Protein AF-A0A9E0JVB9-F1 (afdb_monomer_lite)

Secondary structure (DSSP, 8-state):
-HHHHHHHHHHTTTTTEEEEEEEEEEEETTEEEEEEEEEE-TTS-HHHHHHHHHHHHHHHHHHSTTEEEEEEEEE--S---HHHHTTB-S-HHHHHHHHHHHTT-

Sequence (105 aa):
DEEAWIRGAIAGRQPEIHGYHQLKTRKAGHFRFIEFHIKVDPQMTVEASHGIARELKHAMTVQYPAATVTIHVEPCDGNCSEICTGGCLLPEARRLQIVKTARRR

Structure (mmCIF, N/CA/C/O backbone):
data_AF-A0A9E0JVB9-F1
#
_entry.id   AF-A0A9E0JVB9-F1
#
loop_
_atom_site.group_PDB
_atom_site.id
_atom_site.type_symbol
_atom_site.label_atom_id
_atom_site.label_alt_id
_atom_site.label_comp_id
_atom_site.label_asym_id
_atom_site.label_entity_id
_atom_site.label_seq_id
_atom_site.pdbx_PDB_ins_code
_atom_site.Cartn_x
_atom_site.Cartn_y
_atom_site.Cartn_z
_atom_site.occupancy
_atom_site.B_iso_or_equiv
_atom_site.auth_seq_id
_atom_site.auth_comp_id
_atom_site.auth_asym_id
_atom_site.auth_atom_id
_atom_site.pdbx_PDB_model_num
ATOM 1 N N . ASP A 1 1 ? -2.976 4.482 -17.992 1.00 84.88 1 ASP A N 1
ATOM 2 C CA . ASP A 1 1 ? -2.085 5.190 -17.047 1.00 84.88 1 ASP A CA 1
ATOM 3 C C . ASP A 1 1 ? -1.517 4.251 -15.991 1.00 84.88 1 ASP A C 1
ATOM 5 O O . ASP A 1 1 ? -2.265 3.460 -15.426 1.00 84.88 1 ASP A O 1
ATOM 9 N N . GLU A 1 2 ? -0.201 4.312 -15.753 1.00 91.38 2 GLU A N 1
ATOM 10 C CA . GLU A 1 2 ? 0.544 3.427 -14.831 1.00 91.38 2 GLU A CA 1
ATOM 11 C C . GLU A 1 2 ? -0.006 3.494 -13.398 1.00 91.38 2 GLU A C 1
ATOM 13 O O . GLU A 1 2 ? -0.334 2.469 -12.795 1.00 91.38 2 GLU A O 1
ATOM 18 N N . GLU A 1 3 ? -0.200 4.713 -12.887 1.00 94.12 3 GLU A N 1
ATOM 19 C CA . GLU A 1 3 ? -0.759 4.936 -11.553 1.00 94.12 3 GLU A CA 1
ATOM 20 C C . GLU A 1 3 ? -2.187 4.413 -11.411 1.00 94.12 3 GLU A C 1
ATOM 22 O O . GLU A 1 3 ? -2.529 3.869 -10.365 1.00 94.12 3 GLU A O 1
ATOM 27 N N . ALA A 1 4 ? -3.027 4.548 -12.441 1.00 95.31 4 ALA A N 1
ATOM 28 C CA . ALA A 1 4 ? -4.408 4.073 -12.386 1.00 95.31 4 ALA A CA 1
ATOM 29 C C . ALA A 1 4 ? -4.464 2.551 -12.192 1.00 95.31 4 ALA A C 1
ATOM 31 O O . ALA A 1 4 ? -5.236 2.057 -11.370 1.00 95.31 4 ALA A O 1
ATOM 32 N N . TRP A 1 5 ? -3.591 1.814 -12.885 1.00 96.81 5 TRP A N 1
ATOM 33 C CA . TRP A 1 5 ? -3.472 0.370 -12.697 1.00 96.81 5 TRP A CA 1
ATOM 34 C C . TRP A 1 5 ? -2.975 0.023 -11.288 1.00 96.81 5 TRP A C 1
ATOM 36 O O . TRP A 1 5 ? -3.553 -0.842 -10.635 1.00 96.81 5 TRP A O 1
ATOM 46 N N . ILE A 1 6 ? -1.955 0.732 -10.783 1.00 96.81 6 ILE A N 1
ATOM 47 C CA . ILE A 1 6 ? -1.414 0.515 -9.429 1.00 96.81 6 ILE A CA 1
ATOM 48 C C . ILE A 1 6 ? -2.493 0.757 -8.365 1.00 96.81 6 ILE A C 1
ATOM 50 O O . ILE A 1 6 ? -2.671 -0.066 -7.468 1.00 96.81 6 ILE A O 1
ATOM 54 N N . ARG A 1 7 ? -3.258 1.847 -8.487 1.00 96.81 7 ARG A N 1
ATOM 55 C CA . ARG A 1 7 ? -4.386 2.157 -7.595 1.00 96.81 7 ARG A CA 1
ATOM 56 C C . ARG A 1 7 ? -5.454 1.068 -7.643 1.00 96.81 7 ARG A C 1
ATOM 58 O O . ARG A 1 7 ? -5.956 0.678 -6.594 1.00 96.81 7 ARG A O 1
ATOM 65 N N . GLY A 1 8 ? -5.766 0.552 -8.832 1.00 97.19 8 GLY A N 1
ATOM 66 C CA . GLY A 1 8 ? -6.688 -0.572 -9.010 1.00 97.19 8 GLY A CA 1
ATOM 67 C C . GLY A 1 8 ? -6.196 -1.851 -8.330 1.00 97.19 8 GLY A C 1
ATOM 68 O O . GLY A 1 8 ? -6.956 -2.484 -7.602 1.00 97.19 8 GLY A O 1
ATOM 69 N N . ALA A 1 9 ? -4.914 -2.191 -8.491 1.00 97.19 9 ALA A N 1
ATOM 70 C CA . ALA A 1 9 ? -4.304 -3.356 -7.851 1.00 97.19 9 ALA A CA 1
ATOM 71 C C . ALA A 1 9 ? -4.344 -3.267 -6.316 1.00 97.19 9 ALA A C 1
ATOM 73 O O . ALA A 1 9 ? -4.632 -4.260 -5.654 1.00 97.19 9 ALA A O 1
ATOM 74 N N . ILE A 1 10 ? -4.110 -2.079 -5.745 1.00 97.38 10 ILE A N 1
ATOM 75 C CA . ILE A 1 10 ? -4.236 -1.846 -4.299 1.00 97.38 10 ILE A CA 1
ATOM 76 C C . ILE A 1 10 ? -5.705 -1.945 -3.863 1.00 97.38 10 ILE A C 1
ATOM 78 O O . ILE A 1 10 ? -6.017 -2.635 -2.895 1.00 97.38 10 ILE A O 1
ATOM 82 N N . ALA A 1 11 ? -6.618 -1.283 -4.579 1.00 96.06 11 ALA A N 1
ATOM 83 C CA . ALA A 1 11 ? -8.040 -1.266 -4.242 1.00 96.06 11 ALA A CA 1
ATOM 84 C C . ALA A 1 11 ? -8.697 -2.654 -4.328 1.00 96.06 11 ALA A C 1
ATOM 86 O O . ALA A 1 11 ? -9.604 -2.944 -3.551 1.00 96.06 11 ALA A O 1
ATOM 87 N N . GLY A 1 12 ? -8.214 -3.526 -5.218 1.00 96.06 12 GLY A N 1
ATOM 88 C CA . GLY A 1 12 ? -8.673 -4.911 -5.358 1.00 96.06 12 GLY A CA 1
ATOM 89 C C . GLY A 1 12 ? -8.361 -5.820 -4.163 1.00 96.06 12 GLY A C 1
ATOM 90 O O . GLY A 1 12 ? -8.795 -6.965 -4.152 1.00 96.06 12 GLY A O 1
ATOM 91 N N . ARG A 1 13 ? -7.630 -5.326 -3.156 1.00 95.56 13 ARG A N 1
ATOM 92 C CA . ARG A 1 13 ? -7.241 -6.058 -1.936 1.00 95.56 13 ARG A CA 1
ATOM 93 C C . ARG A 1 13 ? -8.112 -5.709 -0.733 1.00 95.56 13 ARG A C 1
ATOM 95 O O . ARG A 1 13 ? -7.730 -5.924 0.414 1.00 95.56 13 ARG A O 1
ATOM 102 N N . GLN A 1 14 ? -9.275 -5.110 -0.968 1.00 93.50 14 GLN A N 1
ATOM 103 C CA . GLN A 1 14 ? -10.285 -5.001 0.076 1.00 93.50 14 GLN A CA 1
ATOM 104 C C . GLN A 1 14 ? -10.798 -6.399 0.467 1.00 93.50 14 GLN A C 1
ATOM 106 O O . GLN A 1 14 ? -10.952 -7.251 -0.407 1.00 93.50 14 GLN A O 1
ATOM 111 N N . PRO A 1 15 ? -11.117 -6.635 1.752 1.00 92.69 15 PRO A N 1
ATOM 112 C CA . PRO A 1 15 ? -11.112 -5.666 2.853 1.00 92.69 15 PRO A CA 1
ATOM 113 C C . PRO A 1 15 ? -9.764 -5.534 3.586 1.00 92.69 15 PRO A C 1
ATOM 115 O O . PRO A 1 15 ? -9.674 -4.756 4.529 1.00 92.69 15 PRO A O 1
ATOM 118 N N . GLU A 1 16 ? -8.732 -6.277 3.186 1.00 94.62 16 GLU A N 1
ATOM 119 C CA . GLU A 1 16 ? -7.454 -6.378 3.906 1.00 94.62 16 GLU A CA 1
ATOM 120 C C . GLU A 1 16 ? -6.692 -5.041 3.947 1.00 94.62 16 GLU A C 1
ATOM 122 O O . GLU A 1 16 ? -6.069 -4.698 4.955 1.00 94.62 16 GLU A O 1
ATOM 127 N N . ILE A 1 17 ? -6.773 -4.261 2.863 1.00 97.44 17 ILE A N 1
ATOM 128 C CA . ILE A 1 17 ? -6.242 -2.896 2.788 1.00 97.44 17 ILE A CA 1
ATOM 129 C C . ILE A 1 17 ? -7.366 -1.888 3.043 1.00 97.44 17 ILE A C 1
ATOM 131 O O . ILE A 1 17 ? -8.322 -1.772 2.279 1.00 97.44 17 ILE A O 1
ATOM 135 N N . HIS A 1 18 ? -7.216 -1.100 4.104 1.00 97.00 18 HIS A N 1
ATOM 136 C CA . HIS A 1 18 ? -8.138 -0.036 4.503 1.00 97.00 18 HIS A CA 1
ATOM 137 C C . HIS A 1 18 ? -7.922 1.274 3.731 1.00 97.00 18 HIS A C 1
ATOM 139 O O . HIS A 1 18 ? -8.810 2.126 3.668 1.00 97.00 18 HIS A O 1
ATOM 145 N N . GLY A 1 19 ? -6.737 1.476 3.162 1.00 96.88 19 GLY A N 1
ATOM 146 C CA . GLY A 1 19 ? -6.406 2.678 2.406 1.00 96.88 19 GLY A CA 1
ATOM 147 C C . GLY A 1 19 ? -4.959 2.699 1.946 1.00 96.88 19 GLY A C 1
ATOM 148 O O . GLY A 1 19 ? -4.166 1.839 2.322 1.00 96.88 19 GLY A O 1
ATOM 149 N N . TYR A 1 20 ? -4.613 3.696 1.144 1.00 97.75 20 TYR A N 1
ATOM 150 C CA . TYR A 1 20 ? -3.243 3.937 0.706 1.00 97.75 20 TYR A CA 1
ATOM 151 C C . TYR A 1 20 ? -2.977 5.432 0.557 1.00 97.75 20 TYR A C 1
ATOM 153 O O . TYR A 1 20 ? -3.900 6.222 0.375 1.00 97.75 20 TYR A O 1
ATOM 161 N N . HIS A 1 21 ? -1.712 5.832 0.622 1.00 97.19 21 HIS A N 1
ATOM 162 C CA . HIS A 1 21 ? -1.310 7.215 0.375 1.00 97.19 21 HIS A CA 1
ATOM 163 C C . HIS A 1 21 ? 0.145 7.315 -0.078 1.00 97.19 21 HIS A C 1
ATOM 165 O O . HIS A 1 21 ? 0.896 6.341 -0.052 1.00 97.19 21 HIS A O 1
ATOM 171 N N . GLN A 1 22 ? 0.529 8.524 -0.501 1.00 95.81 22 GLN A N 1
ATOM 172 C CA . GLN A 1 22 ? 1.876 8.853 -0.974 1.00 95.81 22 GLN A CA 1
ATOM 173 C C . GLN A 1 22 ? 2.370 7.938 -2.108 1.00 95.81 22 GLN A C 1
ATOM 175 O O . GLN A 1 22 ? 3.551 7.611 -2.164 1.00 95.81 22 GLN A O 1
ATOM 180 N N . LEU A 1 23 ? 1.472 7.541 -3.020 1.00 97.06 23 LEU A N 1
ATOM 181 C CA . LEU A 1 23 ? 1.864 6.819 -4.226 1.00 97.06 23 LEU A CA 1
ATOM 182 C C . LEU A 1 23 ? 2.751 7.712 -5.092 1.00 97.06 23 LEU A C 1
ATOM 184 O O . LEU A 1 23 ? 2.322 8.770 -5.548 1.00 97.06 23 LEU A O 1
ATOM 188 N N . LYS A 1 24 ? 3.983 7.264 -5.303 1.00 96.50 24 LYS A N 1
ATOM 189 C CA . LYS A 1 24 ? 4.977 7.906 -6.151 1.00 96.50 24 LYS A CA 1
ATOM 190 C C . LYS A 1 24 ? 5.486 6.887 -7.151 1.00 96.50 24 LYS A C 1
ATOM 192 O O . LYS A 1 24 ? 5.920 5.793 -6.785 1.00 96.50 24 LYS A O 1
ATOM 197 N N . THR A 1 25 ? 5.464 7.277 -8.414 1.00 96.12 25 THR A N 1
ATOM 198 C CA . THR A 1 25 ? 6.068 6.519 -9.503 1.00 96.12 25 THR A CA 1
ATOM 199 C C . THR A 1 25 ? 7.153 7.372 -10.143 1.00 96.12 25 THR A C 1
ATOM 201 O O . THR A 1 25 ? 7.000 8.579 -10.326 1.00 96.12 25 THR A O 1
ATOM 204 N N . ARG A 1 26 ? 8.308 6.772 -10.432 1.00 95.50 26 ARG A N 1
ATOM 205 C CA . ARG A 1 26 ? 9.363 7.430 -11.213 1.00 95.50 26 ARG A CA 1
ATOM 206 C C . ARG A 1 26 ? 10.029 6.439 -12.150 1.00 95.50 26 ARG A C 1
ATOM 208 O O . ARG A 1 26 ? 10.217 5.270 -11.811 1.00 95.50 26 ARG A O 1
ATOM 215 N N . LYS A 1 27 ? 10.450 6.930 -13.312 1.00 94.94 27 LYS A N 1
ATOM 216 C CA . LYS A 1 27 ? 11.120 6.142 -14.349 1.00 94.94 27 LYS A CA 1
ATOM 217 C C . LYS A 1 27 ? 12.535 6.668 -14.580 1.00 94.94 27 LYS A C 1
ATOM 219 O O . LYS A 1 27 ? 12.728 7.873 -14.693 1.00 94.94 27 LYS A O 1
ATOM 224 N N . ALA A 1 28 ? 13.512 5.768 -14.659 1.00 93.69 28 ALA A N 1
ATOM 225 C CA . ALA A 1 28 ? 14.901 6.082 -14.993 1.00 93.69 28 ALA A CA 1
ATOM 226 C C . ALA A 1 28 ? 15.381 5.106 -16.076 1.00 93.69 28 ALA A C 1
ATOM 228 O O . ALA A 1 28 ? 15.732 3.959 -15.794 1.00 93.69 28 ALA A O 1
ATOM 229 N N . GLY A 1 29 ? 15.325 5.544 -17.336 1.00 92.88 29 GLY A N 1
ATOM 230 C CA . GLY A 1 29 ? 15.542 4.665 -18.485 1.00 92.88 29 GLY A CA 1
ATOM 231 C C . GLY A 1 29 ? 14.523 3.523 -18.508 1.00 92.88 29 GLY A C 1
ATOM 232 O O . GLY A 1 29 ? 13.315 3.760 -18.584 1.00 92.88 29 GLY A O 1
ATOM 233 N N . HIS A 1 30 ? 15.011 2.285 -18.423 1.00 91.50 30 HIS A N 1
ATOM 234 C CA . HIS A 1 30 ? 14.174 1.081 -18.378 1.00 91.50 30 HIS A CA 1
ATOM 235 C C . HIS A 1 30 ? 13.732 0.685 -16.961 1.00 91.50 30 HIS A C 1
ATOM 237 O O . HIS A 1 30 ? 12.824 -0.133 -16.824 1.00 91.50 30 HIS A O 1
ATOM 243 N N . PHE A 1 31 ? 14.322 1.278 -15.919 1.00 94.56 31 PHE A N 1
ATOM 244 C CA . PHE A 1 31 ? 13.948 1.014 -14.533 1.00 94.56 31 PHE A CA 1
ATOM 245 C C . PHE A 1 31 ? 12.737 1.843 -14.117 1.00 94.56 31 PHE A C 1
ATOM 247 O O . PHE A 1 31 ? 12.597 3.014 -14.492 1.00 94.56 31 PHE A O 1
ATOM 254 N N . ARG A 1 32 ? 11.889 1.246 -13.282 1.00 95.88 32 ARG A N 1
ATOM 255 C CA . ARG A 1 32 ? 10.778 1.930 -12.613 1.00 95.88 32 ARG A CA 1
ATOM 256 C C . ARG A 1 32 ? 10.934 1.804 -11.113 1.00 95.88 32 ARG A C 1
ATOM 258 O O . ARG A 1 32 ? 11.394 0.782 -10.618 1.00 95.88 32 ARG A O 1
ATOM 265 N N . PHE A 1 33 ? 10.523 2.830 -10.392 1.00 97.44 33 PHE A N 1
ATOM 266 C CA . PHE A 1 33 ? 10.469 2.811 -8.942 1.00 97.44 33 PHE A CA 1
ATOM 267 C C . PHE A 1 33 ? 9.057 3.188 -8.528 1.00 97.44 33 PHE A C 1
ATOM 269 O O . PHE A 1 33 ? 8.549 4.228 -8.949 1.00 97.44 33 PHE A O 1
ATOM 276 N N . ILE A 1 34 ? 8.440 2.316 -7.741 1.00 97.94 34 ILE A N 1
ATOM 277 C CA . ILE A 1 34 ? 7.075 2.462 -7.247 1.00 97.94 34 ILE A CA 1
ATOM 278 C C . ILE A 1 34 ? 7.159 2.432 -5.726 1.00 97.94 34 ILE A C 1
ATOM 280 O O . ILE A 1 34 ? 7.631 1.452 -5.149 1.00 97.94 34 ILE A O 1
ATOM 284 N N . GLU A 1 35 ? 6.716 3.503 -5.082 1.00 98.12 35 GLU A N 1
ATOM 285 C CA . GLU A 1 35 ? 6.708 3.625 -3.627 1.00 98.12 35 GLU A CA 1
ATOM 286 C C . GLU A 1 35 ? 5.347 4.117 -3.152 1.00 98.12 35 GLU A C 1
ATOM 288 O O . GLU A 1 35 ? 4.779 5.037 -3.739 1.00 98.12 35 GLU A O 1
ATOM 293 N N . PHE A 1 36 ? 4.806 3.484 -2.114 1.00 98.00 36 PHE A N 1
ATOM 294 C CA . PHE A 1 36 ? 3.543 3.891 -1.504 1.00 98.00 36 PHE A CA 1
ATOM 295 C C . PHE A 1 36 ? 3.382 3.297 -0.109 1.00 98.00 36 PHE A C 1
ATOM 297 O O . PHE A 1 36 ? 4.085 2.364 0.287 1.00 98.00 36 PHE A O 1
ATOM 304 N N . HIS A 1 37 ? 2.427 3.854 0.628 1.00 98.00 37 HIS A N 1
ATOM 305 C CA . HIS A 1 37 ? 2.040 3.383 1.947 1.00 98.00 37 HIS A CA 1
ATOM 306 C C . HIS A 1 37 ? 0.666 2.724 1.851 1.00 98.00 37 HIS A C 1
ATOM 308 O O . HIS A 1 37 ? -0.210 3.234 1.146 1.00 98.00 37 HIS A O 1
ATOM 314 N N . ILE A 1 38 ? 0.461 1.629 2.578 1.00 98.06 38 ILE A N 1
ATOM 315 C CA . ILE A 1 38 ? -0.852 1.008 2.768 1.00 98.06 38 ILE A CA 1
ATOM 316 C C . ILE A 1 38 ? -1.239 1.035 4.242 1.00 98.06 38 ILE A C 1
ATOM 318 O O . ILE A 1 38 ? -0.403 0.852 5.124 1.00 98.06 38 ILE A O 1
ATOM 322 N N . LYS A 1 39 ? -2.530 1.235 4.495 1.00 97.56 39 LYS A N 1
ATOM 323 C CA . LYS A 1 39 ? -3.153 1.146 5.812 1.00 97.56 39 LYS A CA 1
ATOM 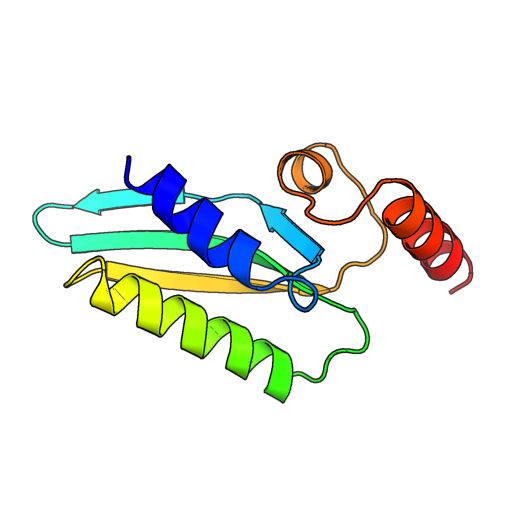324 C C . LYS A 1 39 ? -3.869 -0.191 5.929 1.00 97.56 39 LYS A C 1
ATOM 326 O O . LYS A 1 39 ? -4.708 -0.499 5.087 1.00 97.56 39 LYS A O 1
ATOM 331 N N . VAL A 1 40 ? -3.572 -0.953 6.974 1.00 97.25 40 VAL A N 1
ATOM 332 C CA . VAL A 1 40 ? -4.200 -2.257 7.261 1.00 97.25 40 VAL A CA 1
ATOM 333 C C . VAL A 1 40 ? -4.866 -2.256 8.639 1.00 97.25 40 VAL A C 1
ATOM 335 O O . VAL A 1 40 ? -4.788 -1.268 9.377 1.00 97.25 40 VAL A O 1
ATOM 338 N N . ASP A 1 41 ? -5.550 -3.341 8.997 1.00 95.06 41 ASP A N 1
ATOM 339 C CA . ASP A 1 41 ? -6.091 -3.518 10.348 1.00 95.06 41 ASP A CA 1
ATOM 340 C C . ASP A 1 41 ? -4.958 -3.464 11.401 1.00 95.06 41 ASP A C 1
ATOM 342 O O . ASP A 1 41 ? -3.982 -4.205 11.275 1.00 95.06 41 ASP A O 1
ATOM 346 N N . PRO A 1 42 ? -5.055 -2.630 12.457 1.00 92.94 42 PRO A N 1
ATOM 347 C CA . PRO A 1 42 ? -4.084 -2.603 13.556 1.00 92.94 42 PRO A CA 1
ATOM 348 C C . PRO A 1 42 ? -3.908 -3.919 14.317 1.00 92.94 42 PRO A C 1
ATOM 350 O O . PRO A 1 42 ? -3.004 -4.022 15.140 1.00 92.94 42 PRO A O 1
ATOM 353 N N . GLN A 1 43 ? -4.820 -4.876 14.163 1.00 93.31 43 GLN A N 1
ATOM 354 C CA . GLN A 1 43 ? -4.742 -6.209 14.763 1.00 93.31 43 GLN A CA 1
ATOM 355 C C . GLN A 1 43 ? -4.229 -7.265 13.773 1.00 93.31 43 GLN A C 1
ATOM 357 O O . GLN A 1 43 ? -4.077 -8.426 14.148 1.00 93.31 43 GLN A O 1
ATOM 362 N N . MET A 1 44 ? -3.946 -6.879 12.523 1.00 96.25 44 MET A N 1
ATOM 363 C CA . MET A 1 44 ? -3.335 -7.762 11.537 1.00 96.25 44 MET A CA 1
ATOM 364 C C . MET A 1 44 ? -1.948 -8.201 12.010 1.00 96.25 44 MET A C 1
ATOM 366 O O . MET A 1 44 ? -1.145 -7.391 12.480 1.00 96.25 44 MET A O 1
ATOM 370 N N . THR A 1 45 ? -1.646 -9.490 11.861 1.00 98.00 45 THR A N 1
ATOM 371 C CA . THR A 1 45 ? -0.317 -10.006 12.187 1.00 98.00 45 THR A CA 1
ATOM 372 C C . THR A 1 45 ? 0.723 -9.456 11.212 1.00 98.00 45 THR A C 1
ATOM 374 O O . THR A 1 45 ? 0.439 -9.182 10.044 1.00 98.00 45 T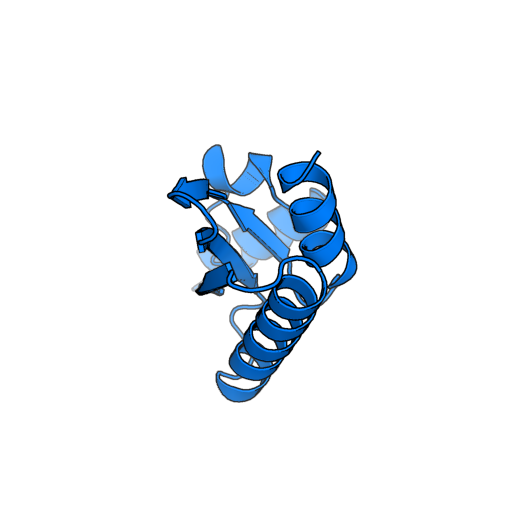HR A O 1
ATOM 377 N N . VAL A 1 46 ? 1.965 -9.340 11.682 1.00 97.12 46 VAL A N 1
ATOM 378 C CA . VAL A 1 46 ? 3.106 -8.942 10.841 1.00 97.12 46 VAL A CA 1
ATOM 379 C C . VAL A 1 46 ? 3.286 -9.902 9.657 1.00 97.12 46 VAL A C 1
ATOM 381 O O . VAL A 1 46 ? 3.617 -9.480 8.554 1.00 97.12 46 VAL A O 1
ATOM 384 N N . GLU A 1 47 ? 3.022 -11.194 9.856 1.00 98.19 47 GLU A N 1
ATOM 385 C CA . GLU A 1 47 ? 3.078 -12.193 8.787 1.00 98.19 47 GLU A CA 1
ATOM 386 C C . GLU A 1 47 ? 2.031 -11.938 7.695 1.00 98.19 47 GLU A C 1
ATOM 388 O O . GLU A 1 47 ? 2.377 -11.900 6.512 1.00 98.19 47 GLU A O 1
ATOM 393 N N . ALA A 1 48 ? 0.769 -11.713 8.078 1.00 97.69 48 ALA A N 1
ATOM 394 C CA . ALA A 1 48 ? -0.308 -11.450 7.128 1.00 97.69 48 ALA A CA 1
ATOM 395 C C . ALA A 1 48 ? -0.048 -10.162 6.332 1.00 97.69 48 ALA A C 1
ATOM 397 O O . ALA A 1 48 ? -0.185 -10.139 5.108 1.00 97.69 48 ALA A O 1
ATOM 398 N N . SER A 1 49 ? 0.416 -9.108 7.005 1.00 97.44 49 SER A N 1
ATOM 399 C CA . SER A 1 49 ? 0.724 -7.834 6.357 1.00 97.44 49 SER A CA 1
ATOM 400 C C . SER A 1 49 ? 1.906 -7.942 5.379 1.00 97.44 49 SER A C 1
ATOM 402 O O . SER A 1 49 ? 1.853 -7.394 4.272 1.00 97.44 49 SER A O 1
ATOM 404 N N . HIS A 1 50 ? 2.932 -8.736 5.712 1.00 97.50 50 HIS A N 1
ATOM 405 C CA . HIS A 1 50 ? 4.003 -9.088 4.777 1.00 97.50 50 HIS A CA 1
ATOM 406 C C . HIS A 1 50 ? 3.508 -9.909 3.582 1.00 97.50 50 HIS A C 1
ATOM 408 O O . HIS A 1 50 ? 3.995 -9.696 2.469 1.00 97.50 50 HIS A O 1
ATOM 414 N N . GLY A 1 51 ? 2.556 -10.824 3.787 1.00 97.94 51 GLY A N 1
ATOM 415 C CA . GLY A 1 51 ? 1.905 -11.572 2.710 1.00 97.94 51 GLY A CA 1
ATOM 416 C C . GLY A 1 51 ? 1.245 -10.638 1.696 1.00 97.94 51 GLY A C 1
ATOM 417 O O . GLY A 1 51 ? 1.552 -10.700 0.501 1.00 97.94 51 GLY A O 1
ATOM 418 N N . ILE A 1 52 ? 0.457 -9.677 2.188 1.00 97.19 52 ILE A N 1
ATOM 419 C CA . ILE A 1 52 ? -0.205 -8.672 1.349 1.00 97.19 52 ILE A CA 1
ATOM 420 C C . ILE A 1 52 ? 0.812 -7.886 0.517 1.00 97.19 52 ILE A C 1
ATOM 422 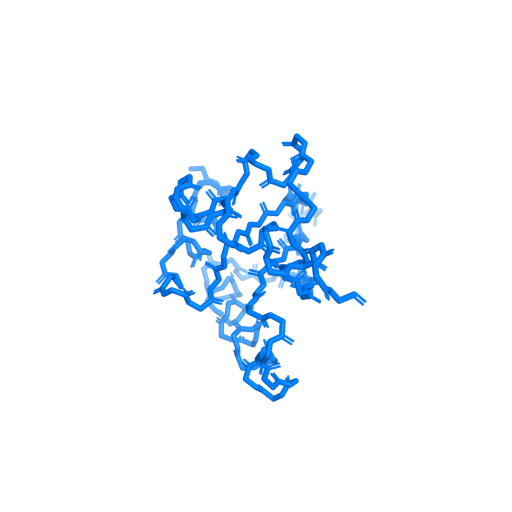O O . ILE A 1 52 ? 0.644 -7.746 -0.700 1.00 97.19 52 ILE A O 1
ATOM 426 N N . ALA A 1 53 ? 1.876 -7.400 1.163 1.00 97.69 53 ALA A N 1
ATOM 427 C CA . ALA A 1 53 ? 2.921 -6.622 0.507 1.00 97.69 53 ALA A CA 1
ATOM 428 C C . ALA A 1 53 ? 3.683 -7.447 -0.546 1.00 97.69 53 ALA A C 1
ATOM 430 O O . ALA A 1 53 ? 3.977 -6.946 -1.634 1.00 97.69 53 ALA A O 1
ATOM 431 N N . ARG A 1 54 ? 3.978 -8.722 -0.259 1.00 97.81 54 ARG A N 1
ATOM 432 C CA . ARG A 1 54 ? 4.659 -9.634 -1.191 1.00 97.81 54 ARG A CA 1
ATOM 433 C C . ARG A 1 54 ? 3.844 -9.843 -2.461 1.00 97.81 54 ARG A C 1
ATOM 435 O O . ARG A 1 54 ? 4.389 -9.737 -3.556 1.00 97.81 54 ARG A O 1
ATOM 442 N N . GLU A 1 55 ? 2.556 -10.113 -2.318 1.00 97.50 55 GLU A N 1
ATOM 443 C CA . GLU A 1 55 ? 1.648 -10.347 -3.442 1.00 97.50 55 GLU A CA 1
ATOM 444 C C . GLU A 1 55 ? 1.446 -9.086 -4.294 1.00 97.50 55 GLU A C 1
ATOM 446 O O . GLU A 1 55 ? 1.528 -9.162 -5.519 1.00 97.50 55 GLU A O 1
ATOM 451 N N . LEU A 1 56 ? 1.282 -7.909 -3.672 1.00 97.69 56 LEU A N 1
ATOM 452 C CA . LEU A 1 56 ? 1.221 -6.638 -4.408 1.00 97.69 56 LEU A CA 1
ATOM 453 C C . LEU A 1 56 ? 2.511 -6.372 -5.182 1.00 97.69 56 LEU A C 1
ATOM 455 O O . LEU A 1 56 ? 2.471 -6.043 -6.368 1.00 97.69 56 LEU A O 1
ATOM 459 N N . LYS A 1 57 ? 3.661 -6.546 -4.523 1.00 97.31 57 LYS A N 1
ATOM 460 C CA . LYS A 1 57 ? 4.968 -6.403 -5.162 1.00 97.31 57 LYS A CA 1
ATOM 461 C C . LYS A 1 57 ? 5.100 -7.354 -6.346 1.00 97.31 57 LYS A C 1
ATOM 463 O O . LYS A 1 57 ? 5.508 -6.913 -7.414 1.00 97.31 57 LYS A O 1
ATOM 468 N N . HIS A 1 58 ? 4.705 -8.615 -6.182 1.00 97.00 58 HIS A N 1
ATOM 469 C CA . HIS A 1 58 ? 4.731 -9.601 -7.256 1.00 97.00 58 HIS A CA 1
ATOM 470 C C . HIS A 1 58 ? 3.876 -9.160 -8.451 1.00 97.00 58 HIS A C 1
ATOM 472 O O . HIS A 1 58 ? 4.405 -9.041 -9.557 1.00 97.00 58 HIS A O 1
ATOM 478 N N . ALA A 1 59 ? 2.603 -8.819 -8.226 1.00 97.06 59 ALA A N 1
ATOM 479 C CA . ALA A 1 59 ? 1.697 -8.358 -9.279 1.00 97.06 59 ALA A CA 1
ATOM 480 C C . ALA A 1 59 ? 2.257 -7.139 -10.034 1.00 97.06 59 ALA A C 1
ATOM 482 O O . ALA A 1 59 ? 2.242 -7.100 -11.264 1.00 97.06 59 ALA A O 1
ATOM 483 N N . MET A 1 60 ? 2.821 -6.168 -9.310 1.00 96.31 60 MET A N 1
ATOM 484 C CA . MET A 1 60 ? 3.438 -4.980 -9.905 1.00 96.31 60 MET A CA 1
ATOM 485 C C . MET A 1 60 ? 4.691 -5.311 -10.717 1.00 96.31 60 MET A C 1
ATOM 487 O O . MET A 1 60 ? 4.874 -4.745 -11.789 1.00 96.31 60 MET A O 1
ATOM 491 N N . THR A 1 61 ? 5.540 -6.229 -10.249 1.00 95.75 61 THR A N 1
ATOM 492 C CA . THR A 1 61 ? 6.742 -6.645 -10.992 1.00 95.75 61 THR A CA 1
ATOM 493 C C . THR A 1 61 ? 6.427 -7.480 -12.233 1.00 95.75 61 THR A C 1
ATOM 495 O O . THR A 1 61 ? 7.186 -7.432 -13.197 1.00 95.75 61 THR A O 1
ATOM 498 N N . VAL A 1 62 ? 5.303 -8.208 -12.234 1.00 96.62 62 VAL A N 1
ATOM 499 C CA . VAL A 1 62 ? 4.798 -8.924 -13.416 1.00 96.62 62 VAL A CA 1
ATOM 500 C C . VAL A 1 62 ? 4.268 -7.932 -14.451 1.00 96.62 62 VAL A C 1
ATOM 502 O O . VAL A 1 62 ? 4.629 -8.018 -15.622 1.00 96.62 62 VAL A O 1
ATOM 505 N N . GLN A 1 63 ? 3.458 -6.959 -14.023 1.00 96.44 63 GLN A N 1
ATOM 506 C CA . GLN A 1 63 ? 2.903 -5.938 -14.914 1.00 96.44 63 GLN A CA 1
ATOM 507 C C . GLN A 1 63 ? 3.971 -4.974 -15.450 1.00 96.44 63 GLN A C 1
ATOM 509 O O . GLN A 1 63 ? 3.921 -4.554 -16.607 1.00 96.44 63 GLN A O 1
ATOM 51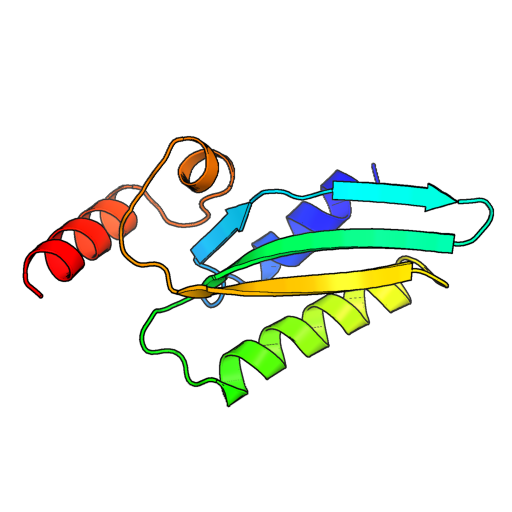4 N N . TYR A 1 64 ? 4.934 -4.608 -14.606 1.00 95.12 64 TYR A N 1
ATOM 515 C CA . TYR A 1 64 ? 6.006 -3.675 -14.921 1.00 95.12 64 TYR A CA 1
ATOM 516 C C . TYR A 1 64 ? 7.365 -4.350 -14.715 1.00 95.12 64 TYR A C 1
ATOM 518 O O . TYR A 1 64 ? 7.979 -4.210 -13.651 1.00 95.12 64 TYR A O 1
ATOM 526 N N . PRO A 1 65 ? 7.878 -5.047 -15.745 1.00 93.50 65 PRO A N 1
ATOM 527 C CA . PRO A 1 65 ? 9.213 -5.620 -15.698 1.00 93.50 65 PRO A CA 1
ATOM 528 C C . PRO A 1 65 ? 10.263 -4.554 -15.354 1.00 93.50 65 PRO A C 1
ATOM 530 O O . PRO A 1 65 ? 10.166 -3.405 -15.800 1.00 93.50 65 PRO A O 1
ATOM 533 N N . ALA A 1 66 ? 11.260 -4.939 -14.552 1.00 93.75 66 ALA A N 1
ATOM 534 C CA . AL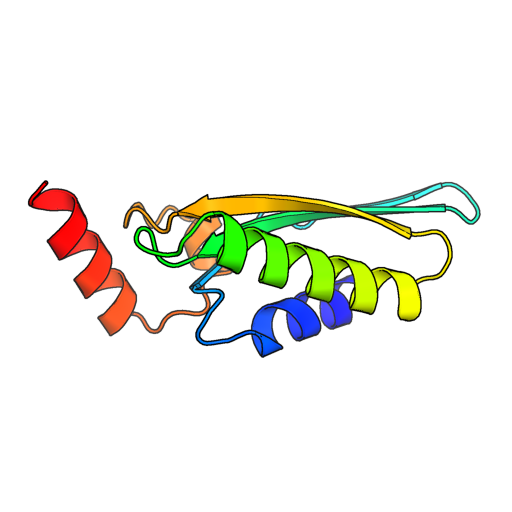A A 1 66 ? 12.299 -4.057 -14.002 1.00 93.75 66 ALA A CA 1
ATOM 535 C C . ALA A 1 66 ? 11.792 -2.934 -13.065 1.00 93.75 66 ALA A C 1
ATOM 537 O O . ALA A 1 66 ? 12.481 -1.927 -12.866 1.00 93.75 66 ALA A O 1
ATOM 538 N N . ALA A 1 67 ? 10.604 -3.096 -12.471 1.00 96.75 67 ALA A N 1
ATOM 539 C CA . ALA A 1 67 ? 10.151 -2.236 -11.385 1.00 96.75 67 ALA A CA 1
ATOM 540 C C . ALA A 1 67 ? 10.746 -2.654 -10.031 1.00 96.75 67 ALA A C 1
ATOM 542 O O . ALA A 1 67 ? 10.662 -3.810 -9.616 1.00 96.75 67 ALA A O 1
ATOM 543 N N . THR A 1 68 ? 11.271 -1.679 -9.298 1.00 97.12 68 THR A N 1
ATOM 544 C CA . THR A 1 68 ? 11.580 -1.793 -7.874 1.00 97.12 68 THR A CA 1
ATOM 545 C C . THR A 1 68 ? 10.403 -1.239 -7.086 1.00 97.12 68 THR A C 1
ATOM 547 O O . THR A 1 68 ? 10.099 -0.050 -7.174 1.00 97.12 68 THR A O 1
ATOM 550 N N . VAL A 1 69 ? 9.740 -2.106 -6.321 1.00 97.88 69 VAL A N 1
ATOM 551 C CA . VAL A 1 69 ? 8.570 -1.741 -5.512 1.00 97.88 69 VAL A CA 1
ATOM 552 C C . VAL A 1 69 ? 8.931 -1.730 -4.029 1.00 97.88 69 VAL A C 1
ATOM 554 O O . VAL A 1 69 ? 9.426 -2.738 -3.500 1.00 97.88 69 VAL A O 1
ATOM 557 N N . THR A 1 70 ? 8.636 -0.607 -3.379 1.00 98.19 70 THR A N 1
ATOM 558 C CA . THR A 1 70 ? 8.751 -0.387 -1.934 1.00 98.19 70 THR A CA 1
AT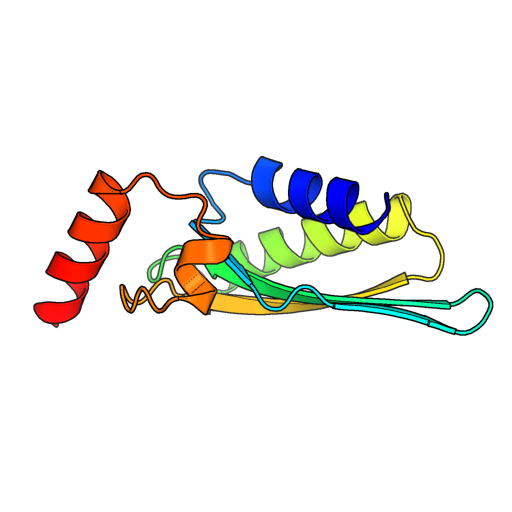OM 559 C C . THR A 1 70 ? 7.360 -0.114 -1.374 1.00 98.19 70 THR A C 1
ATOM 561 O O . THR A 1 70 ? 6.684 0.813 -1.813 1.00 98.19 70 THR A O 1
ATOM 564 N N . ILE A 1 71 ? 6.918 -0.936 -0.423 1.00 98.25 71 ILE A N 1
ATOM 565 C CA . ILE A 1 71 ? 5.594 -0.817 0.196 1.00 98.25 71 ILE A CA 1
ATOM 566 C C . ILE A 1 71 ? 5.801 -0.624 1.690 1.00 98.25 71 ILE A C 1
ATOM 568 O O . ILE A 1 71 ? 6.335 -1.514 2.354 1.00 98.25 71 ILE A O 1
ATOM 572 N N . HIS A 1 72 ? 5.369 0.521 2.207 1.00 98.00 72 HIS A N 1
ATOM 573 C CA . HIS A 1 72 ? 5.341 0.783 3.643 1.00 98.00 72 HIS A CA 1
ATOM 574 C C . HIS A 1 72 ? 3.985 0.353 4.190 1.00 98.00 72 HIS A C 1
ATOM 576 O O . HIS A 1 72 ? 2.946 0.791 3.694 1.00 98.00 72 HIS A O 1
ATOM 582 N N . VAL A 1 73 ? 3.978 -0.534 5.181 1.00 97.81 73 VAL A N 1
ATOM 583 C CA . VAL A 1 73 ? 2.738 -1.022 5.789 1.00 97.81 73 VAL A CA 1
ATOM 584 C C . VAL A 1 73 ? 2.540 -0.347 7.133 1.00 97.81 73 VAL A C 1
ATOM 586 O O . VAL A 1 73 ? 3.403 -0.417 8.003 1.00 97.81 73 VAL A O 1
ATOM 589 N N . GLU A 1 74 ? 1.391 0.295 7.302 1.00 96.38 74 GLU A N 1
ATOM 590 C CA . GLU A 1 74 ? 1.042 1.033 8.507 1.00 96.38 74 GLU A CA 1
ATOM 591 C C . GLU A 1 74 ? -0.303 0.550 9.068 1.00 96.38 74 GLU A C 1
ATOM 593 O O . GLU A 1 74 ? -1.230 0.252 8.308 1.00 96.38 74 GLU A O 1
ATOM 598 N N . PRO A 1 75 ? -0.479 0.517 10.396 1.00 95.88 75 PRO A N 1
ATOM 599 C CA . PRO A 1 75 ? -1.789 0.276 10.977 1.00 95.88 75 PRO A CA 1
ATOM 600 C C . PRO A 1 75 ? -2.728 1.469 10.727 1.00 95.88 75 PRO A C 1
ATOM 602 O O . PRO A 1 75 ? -2.320 2.637 10.691 1.00 95.88 75 PRO A O 1
ATOM 605 N N . CYS A 1 76 ? -4.019 1.176 10.575 1.00 95.12 76 CYS A N 1
ATOM 606 C CA . CYS A 1 76 ? -5.088 2.170 10.569 1.00 95.12 76 CYS A CA 1
ATOM 607 C C . CYS A 1 76 ? -5.440 2.583 12.007 1.00 95.12 76 CYS A C 1
ATOM 609 O O . CYS A 1 76 ? -6.317 2.010 12.644 1.00 95.12 76 CYS A O 1
ATOM 611 N N . ASP A 1 77 ? -4.748 3.594 12.517 1.00 91.56 77 ASP A N 1
ATOM 612 C CA . ASP A 1 77 ? -4.857 4.116 13.887 1.00 91.56 77 ASP A CA 1
ATOM 613 C C . ASP A 1 77 ? -6.071 5.034 14.136 1.00 91.56 77 ASP A C 1
ATOM 615 O O . ASP A 1 77 ? -6.242 5.560 15.232 1.00 91.56 77 ASP A O 1
ATOM 619 N N . GLY A 1 78 ? -6.927 5.250 13.133 1.00 90.56 78 GLY A N 1
ATOM 620 C CA . GLY A 1 78 ? -8.069 6.163 13.235 1.00 90.56 78 GLY A CA 1
ATOM 621 C C . GLY A 1 78 ? -7.706 7.647 13.128 1.00 90.56 78 GLY A C 1
ATOM 622 O O . GLY A 1 78 ? -8.588 8.493 13.280 1.00 90.56 78 GLY A O 1
ATOM 623 N N . ASN A 1 79 ? -6.453 7.991 12.822 1.00 90.94 79 ASN A N 1
ATOM 624 C CA . ASN A 1 79 ? -6.069 9.358 12.497 1.00 90.94 79 ASN A CA 1
ATOM 625 C C . ASN A 1 79 ? -6.350 9.654 11.011 1.00 90.94 79 ASN A C 1
ATOM 627 O O . ASN A 1 79 ? -5.501 9.491 10.131 1.00 90.94 79 ASN A O 1
ATOM 631 N N . CYS A 1 80 ? -7.585 10.058 10.711 1.00 91.44 80 CYS A N 1
ATOM 632 C CA . CYS A 1 80 ? -8.025 10.375 9.351 1.00 91.44 80 CYS A CA 1
ATOM 633 C C . CYS A 1 80 ? -7.611 11.796 8.925 1.00 91.44 80 CYS A C 1
ATOM 635 O O . CYS A 1 80 ? -8.454 12.686 8.835 1.00 91.44 80 CYS A O 1
ATOM 637 N N . SER A 1 81 ? -6.321 12.003 8.646 1.00 91.88 81 SER A N 1
ATOM 638 C CA . SER A 1 81 ? -5.817 13.230 8.007 1.00 91.88 81 SER A CA 1
ATOM 639 C C . SER A 1 81 ? -6.264 13.346 6.542 1.00 91.88 81 SER A C 1
ATOM 641 O O . SER A 1 81 ? -6.676 12.355 5.938 1.00 91.88 81 SER A O 1
ATOM 643 N N . GLU A 1 82 ? -6.126 14.530 5.936 1.00 91.81 82 GLU A N 1
ATOM 644 C CA . GLU A 1 82 ? -6.467 14.767 4.519 1.00 91.81 82 GLU A CA 1
ATOM 645 C C . GLU A 1 82 ? -5.732 13.816 3.557 1.00 91.81 82 GLU A C 1
ATOM 647 O O . GLU A 1 82 ? -6.309 13.297 2.602 1.00 91.81 82 GLU A O 1
ATOM 652 N N . ILE A 1 83 ? -4.460 13.520 3.846 1.00 91.25 83 ILE A N 1
ATOM 653 C CA . ILE A 1 83 ? -3.646 12.582 3.059 1.00 91.25 83 ILE A CA 1
ATOM 654 C C . ILE A 1 83 ? -4.209 11.157 3.157 1.00 91.25 83 ILE A C 1
ATOM 656 O O . ILE A 1 83 ? -4.229 10.426 2.168 1.00 91.25 83 ILE A O 1
ATOM 660 N N . CYS A 1 84 ? -4.675 10.762 4.344 1.00 93.00 84 CYS A N 1
ATOM 661 C CA . CYS A 1 84 ? -5.250 9.443 4.584 1.00 93.00 84 CYS A CA 1
ATOM 662 C C . CYS A 1 84 ? -6.621 9.302 3.907 1.00 93.00 84 CYS A C 1
ATOM 664 O O . CYS A 1 84 ? -6.888 8.296 3.250 1.00 93.00 84 CYS A O 1
ATOM 666 N N . THR A 1 85 ? -7.487 10.312 4.021 1.00 93.19 85 THR A N 1
ATOM 667 C CA . THR A 1 85 ? -8.836 10.272 3.440 1.00 93.19 85 THR A CA 1
ATOM 668 C C . THR A 1 85 ? -8.821 10.285 1.915 1.00 93.19 85 THR A C 1
ATOM 670 O O . THR A 1 85 ? -9.673 9.631 1.317 1.00 93.19 85 THR A O 1
ATOM 673 N N . GLY A 1 86 ? -7.832 10.929 1.285 1.00 92.38 86 GLY A N 1
ATOM 674 C CA . GLY A 1 86 ? -7.687 10.975 -0.174 1.00 92.38 86 GLY A CA 1
ATOM 675 C C . GLY A 1 86 ? -7.486 9.614 -0.859 1.00 92.38 86 GLY A C 1
ATOM 676 O O . GLY A 1 86 ? -7.781 9.483 -2.045 1.00 92.38 86 GLY A O 1
ATOM 677 N N . GLY A 1 87 ? -7.019 8.593 -0.133 1.00 93.69 87 GLY A N 1
ATOM 678 C CA . GLY A 1 87 ? -6.881 7.218 -0.635 1.00 93.69 87 GLY A CA 1
ATOM 679 C C . GLY A 1 87 ? -7.507 6.168 0.285 1.00 93.69 87 GLY A C 1
ATOM 680 O O . GLY A 1 87 ? -7.135 4.994 0.237 1.00 93.69 87 GLY A O 1
ATOM 681 N N . CYS A 1 88 ? -8.437 6.577 1.152 1.00 95.62 88 CYS A N 1
ATOM 682 C CA . CYS A 1 88 ? -9.114 5.662 2.060 1.00 95.62 88 CYS A CA 1
ATOM 683 C C . CYS A 1 88 ? -10.132 4.804 1.302 1.00 95.62 88 CYS A C 1
ATOM 685 O O . CYS A 1 88 ? -10.996 5.319 0.596 1.00 95.62 88 CYS A O 1
ATOM 687 N N . LEU A 1 89 ? -10.044 3.489 1.487 1.00 95.69 89 LEU A N 1
ATOM 688 C CA . LEU A 1 89 ? -10.936 2.503 0.878 1.00 95.69 89 LEU A CA 1
ATOM 689 C C . LEU A 1 89 ? -12.125 2.160 1.786 1.00 95.69 89 LEU A C 1
ATOM 691 O O . LEU A 1 89 ? -13.079 1.519 1.354 1.00 95.69 89 LEU A O 1
ATOM 695 N N . LEU A 1 90 ? -12.090 2.595 3.048 1.00 93.94 90 LEU A N 1
ATOM 696 C CA . LEU A 1 90 ? -13.170 2.355 3.995 1.00 93.94 90 LEU A CA 1
ATOM 697 C C . LEU A 1 90 ? -14.339 3.338 3.807 1.00 93.94 90 LEU A C 1
ATOM 699 O O . LEU A 1 90 ? -14.128 4.554 3.675 1.00 93.94 90 LEU A O 1
ATOM 703 N N . PRO A 1 91 ? -15.593 2.863 3.929 1.00 92.06 91 PRO A N 1
ATOM 704 C CA . PRO A 1 91 ? -16.743 3.752 3.999 1.00 92.06 91 PRO A CA 1
ATOM 705 C C . PRO A 1 91 ? -16.669 4.623 5.260 1.00 92.06 91 PRO A C 1
ATOM 707 O O . PRO A 1 91 ? -16.083 4.239 6.277 1.00 92.06 91 PRO A O 1
ATOM 710 N N . GLU A 1 92 ? -17.291 5.800 5.211 1.00 90.19 92 GLU A N 1
ATOM 711 C CA . GLU A 1 92 ? -17.243 6.788 6.297 1.00 90.19 92 GLU A CA 1
ATOM 712 C C . GLU A 1 92 ? -17.681 6.205 7.648 1.00 90.19 92 GLU A C 1
ATOM 714 O O . GLU A 1 92 ? -17.008 6.400 8.660 1.00 90.19 92 GLU A O 1
ATOM 719 N N . ALA A 1 93 ? -18.736 5.385 7.658 1.00 90.75 93 ALA A N 1
ATOM 720 C CA . ALA A 1 93 ? -19.206 4.709 8.864 1.00 90.75 93 ALA A CA 1
ATOM 721 C C . ALA A 1 93 ? -18.115 3.844 9.529 1.00 90.75 93 ALA A C 1
ATOM 723 O O . ALA A 1 93 ? -17.981 3.857 10.754 1.00 90.75 93 ALA A O 1
ATOM 724 N N . ARG A 1 94 ? -17.300 3.127 8.739 1.00 91.50 94 ARG A N 1
ATOM 725 C CA . ARG A 1 94 ? -16.187 2.309 9.254 1.00 91.50 94 ARG A CA 1
ATOM 726 C C . ARG A 1 94 ? -15.034 3.177 9.748 1.00 91.50 94 ARG A C 1
ATOM 728 O O . ARG A 1 94 ? -14.498 2.891 10.815 1.00 91.50 94 ARG A O 1
ATOM 735 N N . ARG A 1 95 ? -14.711 4.271 9.050 1.00 90.75 95 ARG A N 1
ATOM 736 C CA . ARG A 1 95 ? -13.710 5.251 9.514 1.00 90.75 95 ARG A CA 1
ATOM 737 C C . ARG A 1 95 ? -14.073 5.797 10.896 1.00 90.75 95 ARG A C 1
ATOM 739 O O . ARG A 1 95 ? -13.262 5.728 11.815 1.00 90.75 95 ARG A O 1
ATOM 746 N N . LEU A 1 96 ? -15.316 6.250 11.073 1.00 88.06 96 LEU A N 1
ATOM 747 C CA . LEU A 1 96 ? -15.807 6.789 12.346 1.00 88.06 96 LEU A CA 1
ATOM 748 C C . LEU A 1 96 ? -15.776 5.755 13.479 1.00 88.06 96 LEU A C 1
ATOM 750 O O . LEU A 1 96 ? -15.492 6.113 14.621 1.00 88.06 96 LEU A O 1
ATOM 754 N N . GLN A 1 97 ? -16.051 4.480 13.185 1.00 88.44 97 GLN A N 1
ATOM 755 C CA . GLN A 1 97 ? -15.918 3.398 14.167 1.00 88.44 97 GLN A CA 1
ATOM 756 C C . GLN A 1 97 ? -14.464 3.233 14.626 1.00 88.44 97 GLN A C 1
ATOM 758 O O . GLN A 1 97 ? -14.220 3.186 15.829 1.00 88.44 97 GLN A O 1
ATOM 763 N N . ILE A 1 98 ? -13.503 3.205 13.696 1.00 88.25 98 ILE A N 1
ATOM 764 C CA . ILE A 1 98 ? -12.074 3.081 14.028 1.00 88.25 98 ILE A CA 1
ATOM 765 C C . ILE A 1 98 ? -11.607 4.280 14.862 1.00 88.25 98 ILE A C 1
ATOM 767 O O . ILE A 1 98 ? -11.000 4.075 15.909 1.00 88.25 98 ILE A O 1
ATOM 771 N N . VAL A 1 99 ? -11.962 5.515 14.480 1.00 86.44 99 VAL A N 1
ATOM 772 C CA . VAL A 1 99 ? -11.615 6.729 15.250 1.00 86.44 99 VAL A CA 1
ATOM 773 C C . VAL A 1 99 ? -12.158 6.656 16.682 1.00 86.44 99 VAL A C 1
ATOM 775 O O . VAL A 1 99 ? -11.450 6.969 17.640 1.00 86.44 99 VAL A O 1
ATOM 778 N N . LYS A 1 100 ? -13.415 6.224 16.852 1.00 85.12 100 LYS A N 1
ATOM 779 C CA . LYS A 1 100 ? -14.040 6.069 18.176 1.00 85.12 100 LYS A CA 1
ATOM 780 C C . LYS A 1 100 ? -13.331 5.019 19.027 1.00 85.12 100 LYS A C 1
ATOM 782 O O . LYS A 1 100 ? -13.175 5.235 20.224 1.00 85.12 100 LYS A O 1
ATOM 787 N N . THR A 1 101 ? -12.924 3.901 18.431 1.00 82.88 101 THR A N 1
ATOM 788 C CA . THR A 1 101 ? -12.207 2.829 19.134 1.00 82.88 101 THR A CA 1
ATOM 789 C C . THR A 1 101 ? -10.788 3.252 19.505 1.00 82.88 101 THR A C 1
ATOM 791 O O . THR A 1 101 ? -10.359 2.990 20.624 1.00 82.88 101 THR A O 1
ATOM 794 N N . ALA A 1 102 ? -10.082 3.949 18.612 1.00 80.12 102 ALA A N 1
ATOM 795 C CA . ALA A 1 102 ? -8.721 4.420 18.850 1.00 80.12 102 ALA A CA 1
ATOM 796 C C . ALA A 1 102 ? -8.643 5.439 19.997 1.00 80.12 102 ALA A C 1
ATOM 798 O O . ALA A 1 102 ? -7.769 5.325 20.842 1.00 80.12 102 ALA A O 1
ATOM 799 N N . ARG A 1 103 ? -9.603 6.372 20.094 1.00 75.69 103 ARG A N 1
ATOM 800 C CA . ARG A 1 103 ? -9.670 7.377 21.178 1.00 75.69 103 ARG A CA 1
ATOM 801 C C . ARG A 1 103 ? -9.993 6.813 22.568 1.00 75.69 103 ARG A C 1
ATOM 803 O O . ARG A 1 103 ? -9.966 7.561 23.537 1.00 75.69 103 ARG A O 1
ATOM 810 N N . ARG A 1 104 ? -10.395 5.543 22.661 1.00 70.06 104 ARG A N 1
ATOM 811 C CA . ARG A 1 104 ? -10.687 4.863 23.937 1.00 70.06 104 ARG A CA 1
ATOM 812 C C . ARG A 1 104 ? -9.478 4.110 24.502 1.00 70.06 104 ARG A C 1
ATOM 814 O O . ARG A 1 104 ? -9.599 3.562 25.594 1.00 70.06 104 ARG A O 1
ATOM 821 N N . ARG A 1 105 ? -8.383 4.024 23.745 1.00 57.88 105 ARG A N 1
ATOM 822 C CA . ARG A 1 105 ? -7.095 3.465 24.168 1.00 57.88 105 ARG A CA 1
ATOM 823 C C . ARG A 1 105 ? -6.183 4.598 24.613 1.00 57.88 105 ARG A C 1
ATOM 825 O O . ARG A 1 105 ? -5.384 4.337 25.532 1.00 57.88 105 ARG A O 1
#

Foldseek 3Di:
DLVVVLLVLQLVPPPQWQWKFDWDWDDDPLAIETEIETEGAPPDDPVVQVVSVVVSQVVSCVVRPRYDYDYHYDYPLLPCDPRGVVTGSDDPVVSVVSVVVNVVD

pLDDT: mean 93.94, std 5.83, range [57.88, 98.25]

Radius of gyration: 14.41 Å; chains: 1; bounding box: 35×27×43 Å